Protein AF-A0A3S1T2Z4-F1 (afdb_monomer_lite)

Sequence (60 aa):
VYGSMEDCAAEWVTPLLGDCDAYDEARSQTYDALFPSFVAARQALRPVWKGMAHRTGARS

Structure (mmCIF, N/CA/C/O backbone):
data_AF-A0A3S1T2Z4-F1
#
_entry.id   AF-A0A3S1T2Z4-F1
#
loop_
_atom_site.group_PDB
_atom_site.id
_atom_site.type_symbol
_atom_site.label_atom_id
_atom_site.label_alt_id
_atom_site.label_comp_id
_atom_site.label_asym_id
_atom_site.label_entity_id
_atom_site.label_seq_id
_atom_site.pdbx_PDB_ins_code
_atom_site.Cartn_x
_atom_site.Cartn_y
_atom_site.Cartn_z
_atom_site.occupancy
_atom_site.B_iso_or_equiv
_atom_site.auth_seq_id
_atom_site.auth_comp_id
_atom_site.auth_asym_id
_atom_site.auth_atom_id
_atom_site.pdbx_PDB_model_num
ATOM 1 N N . VAL A 1 1 ? 31.816 3.941 -6.609 1.00 84.06 1 VAL A N 1
ATOM 2 C CA . VAL A 1 1 ? 30.855 5.046 -6.381 1.00 84.06 1 VAL A CA 1
ATOM 3 C C . VAL A 1 1 ? 30.024 5.151 -7.642 1.00 84.06 1 VAL A C 1
ATOM 5 O O . VAL A 1 1 ? 30.628 5.177 -8.707 1.00 84.06 1 VAL A O 1
ATOM 8 N N . TYR A 1 2 ? 28.698 5.112 -7.531 1.00 90.88 2 TYR A N 1
ATOM 9 C CA . TYR A 1 2 ? 27.793 5.228 -8.679 1.00 90.88 2 TYR A CA 1
ATOM 10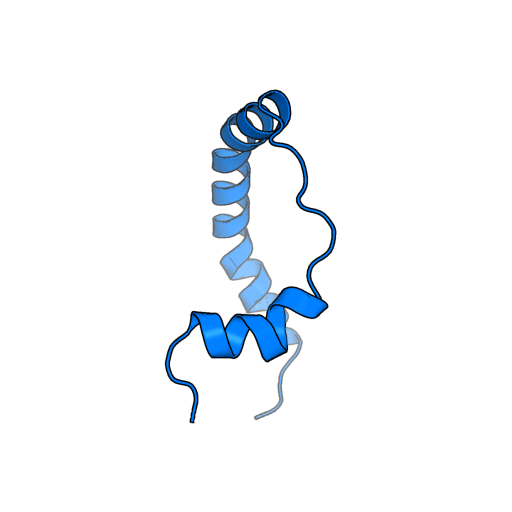 C C . TYR A 1 2 ? 27.659 6.682 -9.136 1.00 90.88 2 TYR A C 1
ATOM 12 O O . TYR A 1 2 ? 27.798 7.590 -8.313 1.00 90.88 2 TYR A O 1
ATOM 20 N N . GLY A 1 3 ? 27.417 6.889 -10.434 1.00 94.06 3 GLY A N 1
ATOM 21 C CA . GLY A 1 3 ? 27.206 8.212 -11.025 1.00 94.06 3 GLY A CA 1
ATOM 22 C C . GLY A 1 3 ? 25.805 8.759 -10.750 1.00 94.06 3 GLY A C 1
ATOM 23 O O . GLY A 1 3 ? 25.641 9.969 -10.599 1.00 94.06 3 GLY A O 1
ATOM 24 N N . SER A 1 4 ? 24.820 7.868 -10.608 1.00 96.25 4 SER A N 1
ATOM 25 C CA . SER A 1 4 ? 23.447 8.196 -10.224 1.00 96.25 4 SER A CA 1
ATOM 26 C C . SER A 1 4 ? 22.766 7.082 -9.414 1.00 96.25 4 SER A C 1
ATOM 28 O O . SER A 1 4 ? 23.317 5.999 -9.191 1.00 96.25 4 SER A O 1
ATOM 30 N N . MET A 1 5 ? 21.542 7.357 -8.953 1.00 95.38 5 MET A N 1
ATOM 31 C CA . MET A 1 5 ? 20.698 6.355 -8.298 1.00 95.38 5 MET A CA 1
ATOM 32 C C . MET A 1 5 ? 20.248 5.278 -9.297 1.00 95.38 5 MET A C 1
ATOM 34 O O . MET A 1 5 ? 20.155 4.108 -8.930 1.00 95.38 5 MET A O 1
ATOM 38 N N . GLU A 1 6 ? 20.019 5.659 -10.555 1.00 95.62 6 GLU A N 1
ATOM 39 C CA . GLU A 1 6 ? 19.665 4.757 -11.651 1.00 95.62 6 GLU A CA 1
ATOM 40 C C . GLU A 1 6 ? 20.791 3.763 -11.945 1.00 95.62 6 GLU A C 1
ATOM 42 O O . GLU A 1 6 ? 20.503 2.582 -12.104 1.00 95.62 6 GLU A O 1
ATOM 47 N N . ASP A 1 7 ? 22.058 4.194 -11.931 1.00 95.88 7 ASP A N 1
ATOM 48 C CA . ASP A 1 7 ? 23.207 3.296 -12.139 1.00 95.88 7 ASP A CA 1
ATOM 49 C C . ASP A 1 7 ? 23.270 2.207 -11.057 1.00 95.88 7 ASP A C 1
ATOM 51 O O . ASP A 1 7 ? 23.471 1.026 -11.337 1.00 95.88 7 ASP A O 1
ATOM 55 N N . CYS A 1 8 ? 23.053 2.606 -9.803 1.00 95.69 8 CYS A N 1
ATOM 56 C CA . CYS A 1 8 ? 22.992 1.688 -8.670 1.00 95.69 8 CYS A CA 1
ATOM 57 C C . CYS A 1 8 ? 21.803 0.719 -8.801 1.00 95.69 8 CYS A C 1
ATOM 59 O O . CYS A 1 8 ? 21.944 -0.487 -8.593 1.00 95.69 8 CYS A O 1
ATOM 61 N N . ALA A 1 9 ? 20.629 1.231 -9.180 1.00 95.50 9 ALA A N 1
ATOM 62 C CA . ALA A 1 9 ? 19.426 0.425 -9.362 1.00 95.50 9 ALA A CA 1
ATOM 63 C C . ALA A 1 9 ? 19.526 -0.529 -10.564 1.00 95.50 9 ALA A C 1
ATOM 65 O O . ALA A 1 9 ? 18.979 -1.632 -10.516 1.00 95.50 9 ALA A O 1
ATOM 66 N N . ALA A 1 10 ? 20.230 -0.144 -11.628 1.00 95.44 10 ALA A N 1
ATOM 67 C CA . ALA A 1 10 ? 20.483 -0.994 -12.785 1.00 95.44 10 ALA A CA 1
ATOM 68 C C . ALA A 1 10 ? 21.318 -2.226 -12.410 1.00 95.44 10 ALA A C 1
ATOM 70 O O . ALA A 1 10 ? 21.047 -3.314 -12.911 1.00 95.44 10 ALA A O 1
ATOM 71 N N . GLU A 1 11 ? 22.282 -2.078 -11.497 1.00 95.69 11 GLU A N 1
ATOM 72 C CA . GLU A 1 11 ? 23.107 -3.193 -11.021 1.00 95.69 11 GLU A CA 1
ATOM 73 C C . GLU A 1 11 ? 22.388 -4.055 -9.972 1.00 95.69 11 GLU A C 1
ATOM 75 O O . GLU A 1 11 ? 22.396 -5.280 -10.069 1.00 95.69 11 GLU A O 1
ATOM 80 N N . TRP A 1 12 ? 21.752 -3.435 -8.974 1.00 96.19 12 TRP A N 1
ATOM 81 C CA . TRP A 1 12 ? 21.300 -4.158 -7.777 1.00 96.19 12 TRP A CA 1
ATOM 82 C C . TRP A 1 12 ? 19.807 -4.477 -7.732 1.00 96.19 12 TRP A C 1
ATOM 84 O O . TRP A 1 12 ? 19.406 -5.376 -6.995 1.00 96.19 12 TRP A O 1
ATOM 94 N N . VAL A 1 13 ? 18.974 -3.744 -8.473 1.00 95.31 13 VAL A N 1
ATOM 95 C CA . VAL A 1 13 ? 17.508 -3.844 -8.366 1.00 95.31 13 VAL A CA 1
ATOM 96 C C . VAL A 1 13 ? 16.909 -4.436 -9.629 1.00 95.31 13 VAL A C 1
ATOM 98 O O . VAL A 1 13 ? 16.218 -5.446 -9.562 1.00 95.31 13 VAL A O 1
ATOM 101 N N . THR A 1 14 ? 17.202 -3.834 -10.781 1.00 94.44 14 THR A N 1
ATOM 102 C CA . THR A 1 14 ? 16.603 -4.181 -12.079 1.00 94.44 14 THR A CA 1
ATOM 103 C C . THR A 1 14 ? 16.720 -5.669 -12.426 1.00 94.44 14 THR A C 1
ATOM 105 O O . THR A 1 14 ? 15.719 -6.227 -12.864 1.00 94.44 14 THR A O 1
ATOM 108 N N . PRO A 1 15 ? 17.850 -6.364 -12.167 1.00 95.75 15 PRO A N 1
ATOM 109 C CA . PRO A 1 15 ? 17.959 -7.796 -12.461 1.00 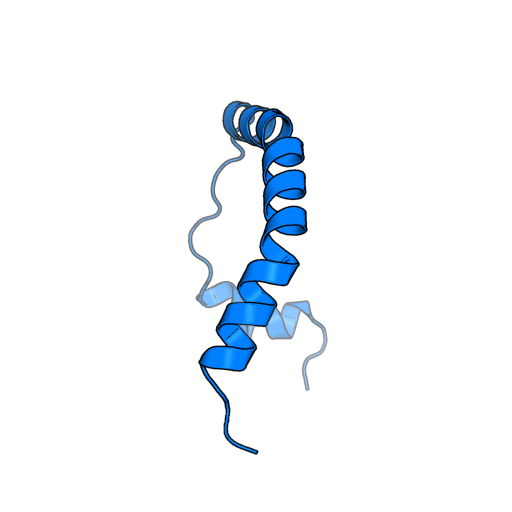95.75 15 PRO A CA 1
ATOM 110 C C . PRO A 1 15 ? 17.040 -8.689 -11.616 1.00 95.75 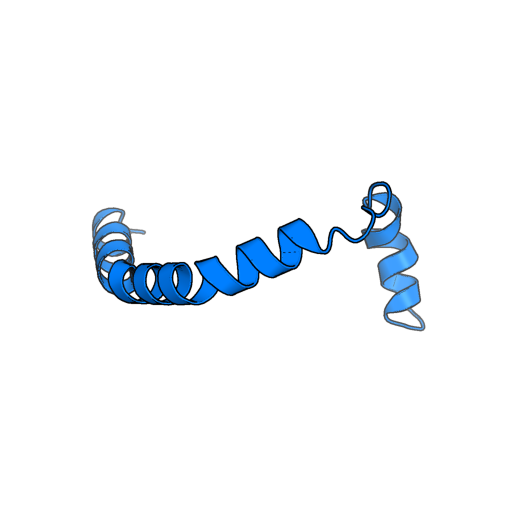15 PRO A C 1
ATOM 112 O O . PRO A 1 15 ? 16.831 -9.848 -11.962 1.00 95.75 15 PRO A O 1
ATOM 115 N N . LEU A 1 16 ? 16.529 -8.177 -10.492 1.00 95.19 16 LEU A N 1
ATOM 116 C CA . LEU A 1 16 ? 15.633 -8.891 -9.579 1.00 95.19 16 LEU A CA 1
ATOM 117 C C . LEU A 1 16 ? 14.156 -8.570 -9.832 1.00 95.19 16 LEU A C 1
ATOM 119 O O . LEU A 1 16 ? 13.285 -9.198 -9.227 1.00 95.19 16 LEU A O 1
ATOM 123 N N . LEU A 1 17 ? 13.866 -7.580 -10.678 1.00 94.12 17 LEU A N 1
ATOM 124 C CA . LEU A 1 17 ? 12.500 -7.249 -11.051 1.00 94.12 17 LEU A CA 1
ATOM 125 C C . LEU A 1 17 ? 11.982 -8.292 -12.045 1.00 94.12 17 LEU A C 1
ATOM 127 O O . LEU A 1 17 ? 12.675 -8.677 -12.984 1.00 94.12 17 LEU A O 1
ATOM 131 N N . GLY A 1 18 ? 10.755 -8.754 -11.816 1.00 91.38 18 GLY A N 1
ATOM 132 C CA . GLY A 1 18 ? 10.011 -9.517 -12.812 1.00 91.38 18 GLY A CA 1
ATOM 133 C C . GLY A 1 18 ? 9.432 -8.608 -13.893 1.00 91.38 18 GLY A C 1
ATOM 134 O O . GLY A 1 18 ? 9.662 -7.395 -13.905 1.00 91.38 18 GLY A O 1
ATOM 135 N N . ASP A 1 19 ? 8.634 -9.204 -14.773 1.00 92.88 19 ASP A N 1
ATOM 136 C CA . ASP A 1 19 ? 7.874 -8.446 -15.760 1.00 92.88 19 ASP A CA 1
ATOM 137 C C . ASP A 1 19 ? 6.972 -7.412 -15.078 1.00 92.88 19 ASP A C 1
ATOM 139 O O . ASP A 1 19 ? 6.422 -7.634 -13.996 1.00 92.88 19 ASP A O 1
ATOM 143 N N . CYS A 1 20 ? 6.832 -6.254 -15.719 1.00 88.50 20 CYS A N 1
ATOM 144 C CA . CYS A 1 20 ? 5.950 -5.211 -15.225 1.00 88.50 20 CYS A CA 1
ATOM 145 C C . CYS A 1 20 ? 4.493 -5.647 -15.404 1.00 88.50 20 CYS A C 1
ATOM 147 O O . CYS A 1 20 ? 4.044 -5.886 -16.528 1.00 88.50 20 CYS A O 1
ATOM 149 N N . ASP A 1 21 ? 3.755 -5.718 -14.297 1.00 89.50 21 ASP A N 1
ATOM 150 C CA . ASP A 1 21 ? 2.322 -5.981 -14.334 1.00 89.50 21 ASP A CA 1
ATOM 151 C C . ASP A 1 21 ? 1.579 -4.843 -15.048 1.00 89.50 21 ASP A C 1
ATOM 153 O O . ASP A 1 21 ? 1.826 -3.655 -14.817 1.00 89.50 21 ASP A O 1
ATOM 157 N N . ALA A 1 22 ? 0.622 -5.212 -15.902 1.00 93.19 22 ALA A N 1
ATOM 158 C CA . ALA A 1 22 ? -0.256 -4.248 -16.548 1.00 93.19 22 ALA A CA 1
ATOM 159 C C . ALA A 1 22 ? -1.162 -3.555 -15.518 1.00 93.19 22 ALA A C 1
ATOM 161 O O . ALA A 1 22 ? -1.643 -4.169 -14.563 1.00 93.19 22 ALA A O 1
ATOM 162 N N . TYR A 1 23 ? -1.436 -2.270 -15.749 1.00 91.62 23 TYR A N 1
ATOM 163 C CA . TYR A 1 23 ? -2.392 -1.524 -14.939 1.00 91.62 23 TYR A CA 1
ATOM 164 C C . TYR A 1 23 ? -3.802 -2.134 -15.040 1.00 91.62 23 TYR A C 1
ATOM 166 O O . TYR A 1 23 ? -4.317 -2.350 -16.136 1.00 91.62 23 TYR A O 1
ATOM 174 N N . ASP A 1 24 ? -4.424 -2.373 -13.883 1.00 95.75 24 ASP A N 1
ATOM 175 C CA . ASP A 1 24 ? -5.772 -2.932 -13.732 1.00 95.75 24 ASP A CA 1
ATOM 176 C C . ASP A 1 24 ? -6.665 -1.913 -13.004 1.00 95.75 24 ASP A C 1
ATOM 178 O O . ASP A 1 24 ? -6.609 -1.755 -11.779 1.00 95.75 24 ASP A O 1
ATOM 182 N N . GLU A 1 25 ? -7.482 -1.192 -13.776 1.00 96.56 25 GLU A N 1
ATOM 183 C CA . GLU A 1 25 ? -8.351 -0.125 -13.268 1.00 96.56 25 GLU A CA 1
ATOM 184 C C . GLU A 1 25 ? -9.396 -0.648 -12.271 1.00 96.56 25 GLU A C 1
ATOM 186 O O . GLU A 1 25 ? -9.642 -0.022 -11.237 1.00 96.56 25 GLU A O 1
ATOM 191 N N . ALA A 1 26 ? -9.969 -1.829 -12.521 1.00 96.88 26 ALA A N 1
ATOM 192 C CA . ALA A 1 26 ? -10.970 -2.425 -11.637 1.00 96.88 26 ALA A CA 1
ATOM 193 C C . ALA A 1 26 ? -10.365 -2.776 -10.269 1.00 96.88 26 ALA A C 1
ATOM 195 O O . ALA A 1 26 ? -10.992 -2.591 -9.218 1.00 96.88 26 ALA A O 1
ATOM 196 N N . ARG A 1 27 ? -9.110 -3.235 -10.265 1.00 95.75 27 ARG A N 1
ATOM 197 C CA . ARG A 1 27 ? -8.354 -3.476 -9.035 1.00 95.75 27 ARG A CA 1
ATOM 198 C C . ARG A 1 27 ? -8.032 -2.178 -8.297 1.00 95.75 27 ARG A C 1
ATOM 200 O O . ARG A 1 27 ? -8.163 -2.149 -7.074 1.00 95.75 27 ARG A O 1
ATOM 207 N N . SER A 1 28 ? -7.686 -1.106 -9.014 1.00 96.94 28 SER A N 1
ATOM 208 C CA . SER A 1 28 ? -7.488 0.226 -8.419 1.00 96.94 28 SER A CA 1
ATOM 209 C C . SER A 1 28 ? -8.740 0.691 -7.672 1.00 96.94 28 SER A C 1
ATOM 211 O O . SER A 1 28 ? -8.674 0.971 -6.478 1.00 96.94 28 SER A O 1
ATOM 213 N N . GLN A 1 29 ? -9.900 0.661 -8.335 1.00 98.12 29 GLN A N 1
ATOM 214 C CA . GLN A 1 29 ? -11.180 1.070 -7.742 1.00 98.12 29 GLN A CA 1
ATOM 215 C C . GLN A 1 29 ? -11.558 0.208 -6.527 1.00 98.12 29 GLN A C 1
ATOM 217 O O . GLN A 1 29 ? -12.084 0.706 -5.530 1.00 98.12 29 GLN A O 1
ATOM 222 N N . THR A 1 30 ? -11.258 -1.092 -6.586 1.00 97.75 30 THR A N 1
ATOM 223 C CA . THR A 1 30 ? -11.469 -2.010 -5.460 1.00 97.75 30 THR A CA 1
ATOM 224 C C . THR A 1 30 ? -10.630 -1.605 -4.249 1.00 97.75 30 THR A C 1
ATOM 226 O O . THR A 1 30 ? -11.141 -1.567 -3.128 1.00 97.75 30 THR A O 1
ATOM 229 N N . TYR A 1 31 ? -9.352 -1.275 -4.450 1.00 97.19 31 TYR A N 1
ATOM 230 C CA . TYR A 1 31 ? -8.503 -0.807 -3.358 1.00 97.19 31 TYR A CA 1
ATOM 231 C C . TYR A 1 31 ? -8.953 0.546 -2.821 1.00 97.19 31 TYR A C 1
ATOM 233 O O . TYR A 1 31 ? -9.002 0.690 -1.602 1.00 97.19 31 TYR A O 1
ATOM 241 N N . ASP A 1 32 ? -9.359 1.482 -3.678 1.00 98.00 32 ASP A N 1
ATOM 242 C CA . ASP A 1 32 ? -9.880 2.783 -3.245 1.00 98.00 32 ASP A CA 1
ATOM 243 C C . ASP A 1 32 ? -11.091 2.626 -2.317 1.00 98.00 32 ASP A C 1
ATOM 245 O O . ASP A 1 32 ? -11.165 3.265 -1.265 1.00 98.00 32 ASP A O 1
ATOM 249 N N . ALA A 1 33 ? -12.007 1.712 -2.650 1.00 98.25 33 ALA A N 1
ATOM 250 C CA . ALA A 1 33 ? -13.171 1.419 -1.820 1.00 98.25 33 ALA A CA 1
ATOM 251 C C . ALA A 1 33 ? -12.800 0.759 -0.475 1.00 98.25 33 ALA A C 1
ATOM 253 O O . ALA A 1 33 ? -13.410 1.054 0.554 1.00 98.25 33 ALA A O 1
ATOM 254 N N . LEU A 1 34 ? -11.804 -0.133 -0.462 1.00 98.38 34 LEU A N 1
ATOM 255 C CA . LEU A 1 34 ? -11.401 -0.888 0.733 1.00 98.38 34 LEU A CA 1
ATOM 256 C C . LEU A 1 34 ? -10.428 -0.131 1.647 1.00 98.38 34 LEU A C 1
ATOM 258 O O . LEU A 1 34 ? -10.345 -0.419 2.847 1.00 98.38 34 LEU A O 1
ATOM 262 N N . PHE A 1 35 ? -9.680 0.826 1.100 1.00 98.19 35 PHE A N 1
ATOM 263 C CA . PHE A 1 35 ? -8.587 1.496 1.794 1.00 98.19 35 PHE A CA 1
ATOM 264 C C . PHE A 1 35 ? -9.014 2.186 3.101 1.00 98.19 35 PHE A C 1
ATOM 266 O O . PHE A 1 35 ? -8.320 1.997 4.105 1.00 98.19 35 PHE A O 1
ATOM 273 N N . PRO A 1 36 ? -10.161 2.893 3.189 1.00 98.50 36 PRO A N 1
ATOM 274 C CA . PRO A 1 36 ? -10.596 3.501 4.447 1.00 98.50 36 PRO A CA 1
ATOM 275 C C . PRO A 1 36 ? -10.809 2.476 5.569 1.00 98.50 36 PRO A C 1
ATOM 277 O O . PRO A 1 36 ? -10.370 2.688 6.703 1.00 98.50 36 PRO A O 1
ATOM 280 N N . SER A 1 37 ? -11.425 1.331 5.258 1.00 98.50 37 SER A N 1
ATOM 281 C CA . SER A 1 37 ? -11.635 0.245 6.223 1.00 98.50 37 SER A CA 1
ATOM 282 C C . SER A 1 37 ? -10.316 -0.394 6.652 1.00 98.50 37 SER A C 1
ATOM 284 O O . SER A 1 37 ? -10.114 -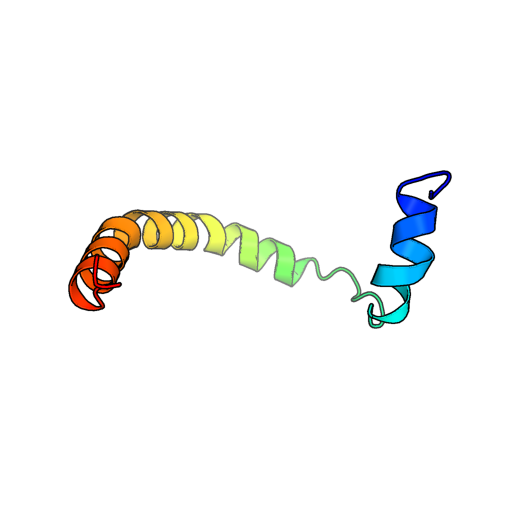0.653 7.841 1.00 98.50 37 SER A O 1
ATOM 286 N N . PHE A 1 38 ? -9.385 -0.592 5.713 1.00 97.88 38 PHE A N 1
ATOM 287 C CA . PHE A 1 38 ? -8.033 -1.051 6.030 1.00 97.88 38 PHE A CA 1
ATOM 288 C C . PHE A 1 38 ? -7.309 -0.078 6.970 1.00 97.88 38 PHE A C 1
ATOM 290 O O . PHE A 1 38 ? -6.732 -0.513 7.967 1.00 97.88 38 PHE A O 1
ATOM 297 N N . VAL A 1 39 ? -7.363 1.232 6.703 1.00 98.44 39 VAL A N 1
ATOM 298 C CA . VAL A 1 39 ? -6.739 2.259 7.553 1.00 98.44 39 VAL A CA 1
ATOM 299 C C . VAL A 1 39 ? -7.331 2.229 8.960 1.00 98.44 39 VAL A C 1
ATOM 301 O O . VAL A 1 39 ? -6.573 2.200 9.935 1.00 98.44 39 VAL A O 1
ATOM 304 N N . ALA A 1 40 ? -8.659 2.170 9.082 1.00 98.56 40 ALA A N 1
ATOM 305 C CA . ALA A 1 40 ? -9.333 2.074 10.374 1.00 98.56 40 ALA A CA 1
ATOM 306 C C . ALA A 1 40 ? -8.869 0.832 11.157 1.00 98.56 40 ALA A C 1
ATOM 308 O O . ALA A 1 40 ? -8.462 0.941 12.318 1.00 98.56 40 ALA A O 1
ATOM 309 N N . ALA A 1 41 ? -8.823 -0.334 10.505 1.00 98.38 41 ALA A N 1
ATOM 310 C CA . ALA A 1 41 ? -8.326 -1.567 11.110 1.00 98.38 41 ALA A CA 1
ATOM 311 C C . ALA A 1 41 ? -6.844 -1.456 11.519 1.00 98.38 41 ALA A C 1
ATOM 313 O O . ALA A 1 41 ? -6.475 -1.778 12.650 1.00 98.38 41 ALA A O 1
ATOM 314 N N . ARG A 1 42 ? -5.984 -0.933 10.634 1.00 97.75 42 ARG A N 1
ATOM 315 C CA . ARG A 1 42 ? -4.542 -0.735 10.863 1.00 97.75 42 ARG A CA 1
ATOM 316 C C . ARG A 1 42 ? -4.260 0.183 12.049 1.00 97.75 42 ARG A C 1
ATOM 318 O O . ARG A 1 42 ? -3.254 -0.010 12.739 1.00 97.75 42 ARG A O 1
ATOM 325 N N . GLN A 1 43 ? -5.099 1.191 12.269 1.00 98.12 43 GLN A N 1
ATOM 326 C CA . GLN A 1 43 ? -5.002 2.098 13.409 1.00 98.12 43 GLN A CA 1
ATOM 327 C C . GLN A 1 43 ? -5.487 1.428 14.698 1.00 98.12 43 GLN A C 1
ATOM 329 O O . GLN A 1 43 ? -4.762 1.457 15.697 1.00 98.12 43 GLN A O 1
ATOM 334 N N . ALA A 1 44 ? -6.647 0.767 14.660 1.00 98.19 44 ALA A N 1
ATOM 335 C CA . ALA A 1 44 ? -7.232 0.071 15.806 1.00 98.19 44 ALA A CA 1
ATOM 336 C C . ALA A 1 44 ? -6.360 -1.090 16.319 1.00 98.19 44 ALA A C 1
ATOM 338 O O . ALA A 1 44 ? -6.302 -1.343 17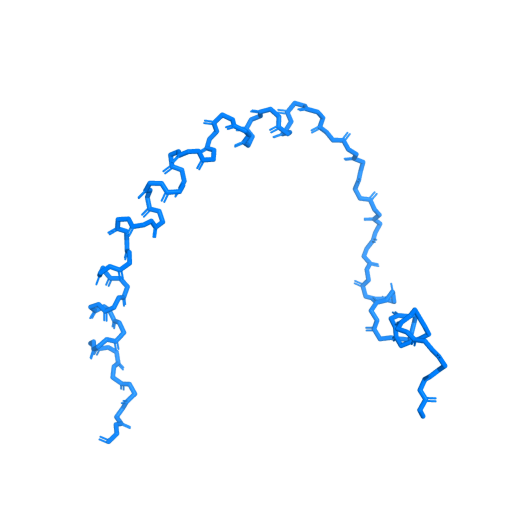.521 1.00 98.19 44 ALA A O 1
ATOM 339 N N . LEU A 1 45 ? -5.620 -1.764 15.432 1.00 97.62 45 LEU A N 1
ATOM 340 C CA . LEU A 1 45 ? -4.742 -2.884 15.788 1.00 97.62 45 LEU A CA 1
ATOM 341 C C . LEU A 1 45 ? -3.404 -2.466 16.418 1.00 97.62 45 LEU A C 1
ATOM 343 O O . LEU A 1 45 ? -2.732 -3.298 17.030 1.00 97.62 45 LEU A O 1
ATOM 347 N N . ARG A 1 46 ? -3.007 -1.187 16.340 1.00 96.62 46 ARG A N 1
ATOM 348 C CA . ARG A 1 46 ? -1.742 -0.697 16.929 1.00 96.62 46 ARG A CA 1
ATOM 349 C C . ARG A 1 46 ? -1.535 -1.095 18.400 1.00 96.62 46 ARG A C 1
ATOM 351 O O . ARG A 1 46 ? -0.456 -1.608 18.700 1.00 96.62 46 ARG A O 1
ATOM 358 N N . PRO A 1 47 ? -2.481 -0.864 19.332 1.00 95.44 47 PRO A N 1
ATOM 359 C CA . PRO A 1 47 ? -2.316 -1.283 20.725 1.00 95.44 47 PRO A CA 1
ATOM 360 C C . PRO A 1 47 ? -2.214 -2.805 20.886 1.00 95.44 47 PRO A C 1
ATOM 362 O O . PRO A 1 47 ? -1.437 -3.270 21.717 1.00 95.44 47 PRO A O 1
ATOM 365 N N . VAL A 1 48 ? -2.924 -3.585 20.063 1.00 95.56 48 VAL A N 1
ATOM 366 C CA . VAL A 1 48 ? -2.862 -5.056 20.089 1.00 95.56 48 VAL A CA 1
ATOM 367 C C . VAL A 1 48 ? -1.458 -5.537 19.727 1.00 95.56 48 VAL A C 1
ATOM 369 O O . VAL A 1 48 ? -0.875 -6.343 20.454 1.00 95.56 48 VAL A O 1
ATOM 372 N N . TRP A 1 49 ? -0.865 -4.990 18.662 1.00 95.00 49 TRP A N 1
ATOM 373 C CA . TRP A 1 49 ? 0.512 -5.310 18.276 1.00 95.00 49 TRP A CA 1
ATOM 374 C C . TRP A 1 49 ? 1.530 -4.906 19.337 1.00 95.00 49 TRP A C 1
ATOM 376 O O . TRP A 1 49 ? 2.420 -5.696 19.642 1.00 95.00 49 TRP A O 1
ATOM 386 N N . LYS A 1 50 ? 1.373 -3.730 19.959 1.00 93.56 50 LYS A N 1
ATOM 387 C CA . LYS A 1 50 ? 2.222 -3.326 21.092 1.00 93.56 50 LYS A CA 1
ATOM 388 C C . LYS A 1 50 ? 2.128 -4.329 22.243 1.00 93.56 50 LYS A C 1
ATOM 390 O O . LYS A 1 50 ? 3.152 -4.771 22.752 1.00 93.56 50 LYS A O 1
ATOM 395 N N . GLY A 1 51 ? 0.916 -4.751 22.606 1.00 92.25 51 GLY A N 1
ATOM 396 C CA . GLY A 1 51 ? 0.705 -5.763 23.642 1.00 92.25 51 GLY A CA 1
ATOM 397 C C . GLY A 1 51 ? 1.333 -7.120 23.302 1.00 92.25 51 GLY A C 1
ATOM 398 O O . GLY A 1 51 ? 1.879 -7.789 24.177 1.00 92.25 51 GLY A O 1
ATOM 399 N N . MET A 1 52 ? 1.309 -7.536 22.033 1.00 92.31 52 MET A N 1
ATOM 400 C CA . MET A 1 52 ? 1.992 -8.760 21.591 1.00 92.31 52 MET A CA 1
ATOM 401 C C . MET A 1 52 ? 3.519 -8.631 21.629 1.00 92.31 52 MET A C 1
ATOM 403 O O . MET A 1 52 ? 4.186 -9.549 22.103 1.00 92.31 52 MET A O 1
ATOM 407 N N . ALA A 1 53 ? 4.072 -7.492 21.207 1.00 89.38 53 ALA A N 1
ATOM 408 C CA . ALA A 1 53 ? 5.510 -7.233 21.263 1.00 89.38 53 ALA A CA 1
ATOM 409 C C . ALA A 1 53 ? 6.038 -7.238 22.708 1.00 89.38 53 ALA A C 1
ATOM 411 O O . ALA A 1 53 ? 7.052 -7.874 22.986 1.00 89.38 53 ALA A O 1
ATOM 412 N N . HIS A 1 54 ? 5.312 -6.621 23.648 1.00 79.12 54 HIS A N 1
ATOM 413 C CA . HIS A 1 54 ? 5.674 -6.641 25.071 1.00 79.12 54 HIS A CA 1
ATOM 414 C C . HIS A 1 54 ? 5.648 -8.049 25.679 1.00 79.12 54 HIS A C 1
ATOM 416 O O . HIS A 1 54 ? 6.490 -8.360 26.514 1.00 79.12 54 HIS A O 1
ATOM 422 N N . ARG A 1 55 ? 4.725 -8.918 25.243 1.00 71.19 55 ARG A N 1
ATOM 423 C CA . ARG A 1 55 ? 4.676 -10.324 25.686 1.00 71.19 55 ARG A CA 1
ATOM 424 C C . ARG A 1 55 ? 5.769 -11.192 25.072 1.00 71.19 55 ARG A C 1
ATOM 426 O O . ARG A 1 55 ? 6.218 -12.130 25.716 1.00 71.19 55 ARG A O 1
ATOM 433 N N . THR A 1 56 ? 6.180 -10.888 23.844 1.00 65.62 56 THR A N 1
ATOM 434 C CA . THR A 1 56 ? 7.207 -11.667 23.133 1.00 65.62 56 THR A CA 1
ATOM 435 C C . THR A 1 56 ? 8.619 -11.309 23.594 1.00 65.62 56 THR A C 1
ATOM 437 O O . THR A 1 56 ? 9.534 -12.072 23.324 1.00 65.62 56 THR A O 1
ATOM 440 N N . GLY A 1 57 ? 8.790 -10.194 24.318 1.00 57.66 57 GLY A N 1
ATOM 441 C CA . GLY A 1 57 ? 9.985 -9.887 25.098 1.00 57.66 57 GLY A CA 1
ATOM 442 C C . GLY A 1 57 ? 11.296 -10.194 24.378 1.00 57.66 57 GLY A C 1
ATOM 443 O O . GLY A 1 57 ? 11.930 -11.214 24.646 1.00 57.66 57 GLY A O 1
ATOM 444 N N . ALA A 1 58 ? 11.779 -9.258 23.559 1.00 57.50 58 ALA A N 1
ATOM 445 C CA . ALA A 1 58 ? 13.222 -9.076 23.510 1.00 57.50 58 ALA A CA 1
ATOM 446 C C . ALA A 1 58 ? 13.647 -8.731 24.947 1.00 57.50 58 ALA A C 1
ATOM 448 O O . ALA A 1 58 ? 13.424 -7.613 25.411 1.00 57.50 58 ALA A O 1
ATOM 449 N N . ARG A 1 59 ? 14.136 -9.740 25.680 1.00 47.06 59 ARG A N 1
ATOM 450 C CA . ARG A 1 59 ? 14.808 -9.577 26.972 1.00 47.06 59 ARG A CA 1
ATOM 451 C C . ARG A 1 59 ? 15.843 -8.464 26.806 1.00 47.06 59 ARG A C 1
ATOM 453 O O . ARG A 1 59 ? 16.790 -8.640 26.043 1.00 47.06 59 ARG A O 1
ATOM 460 N N . SER A 1 60 ? 15.620 -7.336 27.472 1.00 44.97 60 SER A N 1
ATOM 461 C CA . SER A 1 60 ? 16.694 -6.432 27.894 1.00 44.97 60 SER A CA 1
ATOM 462 C C . SER A 1 60 ? 17.124 -6.852 29.291 1.00 44.97 60 SER A C 1
ATOM 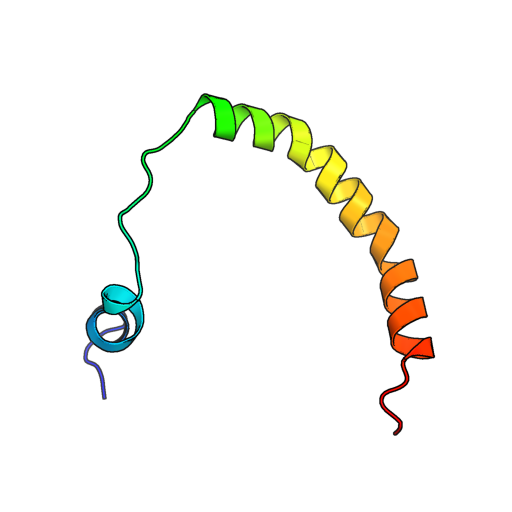464 O O . SER A 1 60 ? 16.220 -7.256 30.059 1.00 44.97 60 SER A O 1
#

Foldseek 3Di:
DDPDPVRVCVPPPVVVDDDDDDDDVVVVVVCVVCVVVVVVVVVVCVVVVVVVDVVVDPDD

Secondary structure (DSSP, 8-state):
--SSHHHHHHHHTGGG--PPPPP-HHHHHHHHHHHHHHHHHHHHTHHHHHHHHHHH----

Radius of gyration: 19.95 Å; chains: 1; bounding box: 44×20×44 Å

pLDDT: mean 91.26, std 12.19, range [44.97, 98.56]